Protein AF-A0A2V8I111-F1 (afdb_monomer_lite)

Secondary structure (DSSP, 8-state):
-PPPPEEEETTTTEEEEEETTTTEEEEEETT--SSPPPSEEEESS-TTPPP------S--EEETTTTEEE---

Radius of gyration: 16.11 Å; chains: 1; bounding box: 32×38×34 Å

Sequence (73 aa):
KSPPGIALDAKLGELYVANMGTPSITVFPVMANGDVAPSRTIRGGPAGAVGLMIGNPGAVGYDSKREQILVPN

Structure (mmCIF, N/CA/C/O backbone):
data_AF-A0A2V8I111-F1
#
_entry.id   AF-A0A2V8I111-F1
#
loop_
_atom_site.group_PDB
_atom_site.id
_atom_site.type_symbol
_atom_site.label_atom_id
_atom_site.label_alt_id
_atom_site.label_comp_id
_atom_site.label_asym_id
_atom_site.label_entity_id
_atom_site.label_seq_id
_atom_site.pdbx_PDB_ins_code
_atom_site.Cartn_x
_atom_site.Cartn_y
_atom_site.Cartn_z
_atom_site.occupancy
_atom_site.B_iso_or_equiv
_atom_site.auth_seq_id
_atom_site.auth_comp_id
_atom_site.auth_asym_id
_atom_site.auth_atom_id
_atom_site.pdbx_PDB_model_num
ATOM 1 N N . LYS A 1 1 ? 14.783 -15.209 3.007 1.00 41.69 1 LYS A N 1
ATOM 2 C CA . LYS A 1 1 ? 13.479 -14.870 2.384 1.00 41.69 1 LYS A CA 1
ATOM 3 C C . LYS A 1 1 ? 12.752 -13.938 3.343 1.00 41.69 1 LYS A C 1
ATOM 5 O O . LYS A 1 1 ? 12.467 -14.376 4.446 1.00 41.69 1 LYS A O 1
ATOM 10 N N . SER A 1 2 ? 12.554 -12.674 2.968 1.00 49.41 2 SER A N 1
ATOM 11 C CA . SER A 1 2 ? 11.767 -11.720 3.759 1.00 49.41 2 SER A CA 1
ATOM 12 C C . SER A 1 2 ? 10.292 -11.924 3.402 1.00 49.41 2 SER A C 1
ATOM 14 O O . SER A 1 2 ? 9.971 -11.818 2.214 1.00 49.41 2 SER A O 1
ATOM 16 N N . PRO A 1 3 ? 9.416 -12.324 4.336 1.00 55.84 3 PRO A N 1
ATOM 17 C CA . PRO A 1 3 ? 8.000 -12.460 4.034 1.00 55.84 3 PRO A CA 1
ATOM 18 C C . PRO A 1 3 ? 7.402 -11.081 3.707 1.00 55.84 3 PRO A C 1
ATOM 20 O O . PRO A 1 3 ? 7.855 -10.074 4.258 1.00 55.84 3 PRO A O 1
ATOM 23 N N . PRO A 1 4 ? 6.406 -11.004 2.810 1.00 71.19 4 PRO A N 1
ATOM 24 C CA . PRO A 1 4 ? 5.653 -9.773 2.615 1.00 71.19 4 PRO A CA 1
ATOM 25 C C . PRO A 1 4 ? 5.078 -9.286 3.952 1.00 71.19 4 PRO A C 1
ATOM 27 O O . PRO A 1 4 ? 4.532 -10.073 4.723 1.00 71.19 4 PRO A O 1
ATOM 30 N N . GLY A 1 5 ? 5.241 -7.994 4.243 1.00 85.81 5 GLY A N 1
ATOM 31 C CA . GLY A 1 5 ? 4.709 -7.387 5.461 1.00 85.81 5 GLY A CA 1
ATOM 32 C C . GLY A 1 5 ? 3.180 -7.368 5.461 1.00 85.81 5 GLY A C 1
ATOM 33 O O . GLY A 1 5 ? 2.558 -7.176 4.413 1.00 85.81 5 GLY A O 1
ATOM 34 N N . ILE A 1 6 ? 2.591 -7.537 6.644 1.00 92.06 6 ILE A N 1
ATOM 35 C CA . ILE A 1 6 ? 1.153 -7.396 6.883 1.00 92.06 6 ILE A CA 1
ATOM 36 C C . ILE A 1 6 ? 0.907 -6.355 7.976 1.00 92.06 6 ILE A C 1
ATOM 38 O O . ILE A 1 6 ? 1.703 -6.242 8.909 1.00 92.06 6 ILE A O 1
ATOM 42 N N . ALA A 1 7 ? -0.187 -5.605 7.874 1.00 94.50 7 ALA A N 1
ATOM 43 C CA . ALA A 1 7 ? -0.606 -4.644 8.892 1.00 94.50 7 ALA A CA 1
ATOM 44 C C . ALA A 1 7 ? -2.129 -4.655 9.063 1.00 94.50 7 ALA A C 1
ATOM 46 O O . ALA A 1 7 ? -2.866 -4.819 8.093 1.00 94.50 7 ALA A O 1
ATOM 47 N N . LEU A 1 8 ? -2.592 -4.475 10.300 1.00 94.50 8 LEU A N 1
ATOM 48 C CA . LEU A 1 8 ? -4.005 -4.447 10.670 1.00 94.50 8 LEU A CA 1
ATOM 49 C C . LEU A 1 8 ? -4.406 -3.026 11.069 1.00 94.50 8 LEU A C 1
ATOM 51 O O . LEU A 1 8 ? -3.831 -2.466 12.000 1.00 94.50 8 LEU A O 1
ATOM 55 N N . ASP A 1 9 ? -5.437 -2.488 10.426 1.00 95.00 9 ASP A N 1
ATOM 56 C CA . ASP A 1 9 ? -6.166 -1.317 10.904 1.00 95.00 9 ASP A CA 1
ATOM 57 C C . ASP A 1 9 ? -7.494 -1.777 11.514 1.00 95.00 9 ASP A C 1
ATOM 59 O O . ASP A 1 9 ? -8.487 -2.003 10.820 1.00 95.00 9 ASP A O 1
ATOM 63 N N . ALA A 1 10 ? -7.518 -1.927 12.838 1.00 94.62 10 ALA A N 1
ATOM 64 C CA . ALA A 1 10 ? -8.714 -2.356 13.558 1.00 94.62 10 ALA A CA 1
ATOM 65 C C . ALA A 1 10 ? -9.828 -1.295 13.566 1.00 94.62 10 ALA A C 1
ATOM 67 O O . ALA A 1 10 ? -10.992 -1.641 13.752 1.00 94.62 10 ALA A O 1
ATOM 68 N N . LYS A 1 11 ? -9.496 -0.013 13.363 1.00 96.50 11 LYS A N 1
ATOM 69 C CA . LYS A 1 11 ? -10.482 1.072 13.334 1.00 96.50 11 LYS A CA 1
ATOM 70 C C . LYS A 1 11 ? -11.264 1.056 12.023 1.00 96.50 11 LYS A C 1
ATOM 72 O O . LYS A 1 11 ? -12.468 1.295 12.038 1.00 96.50 11 LYS A O 1
ATOM 77 N N . LEU A 1 12 ? -10.581 0.784 10.912 1.00 95.06 12 LEU A N 1
ATOM 78 C CA . LEU A 1 12 ? -11.206 0.637 9.594 1.00 95.06 12 LEU A CA 1
ATOM 79 C C . LEU A 1 12 ? -11.676 -0.796 9.307 1.00 95.06 12 LEU A C 1
ATOM 81 O O . LEU A 1 12 ? -12.461 -1.004 8.386 1.00 95.06 12 LEU A O 1
ATOM 85 N N . GLY A 1 13 ? -11.231 -1.779 10.095 1.00 96.62 13 GLY A N 1
ATOM 86 C CA . GLY A 1 13 ? -11.52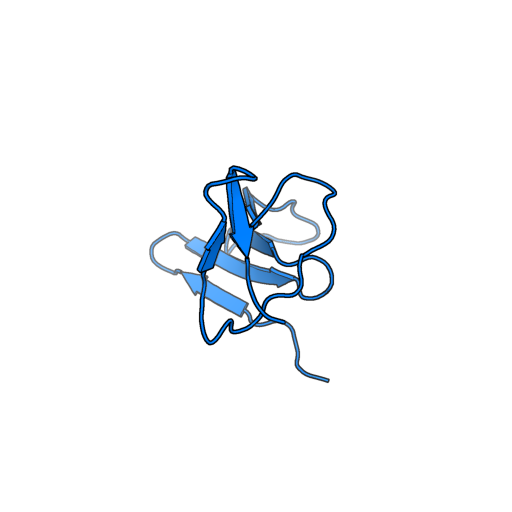9 -3.190 9.856 1.00 96.62 13 GLY A CA 1
ATOM 87 C C . GLY A 1 13 ? -10.818 -3.726 8.613 1.00 96.62 13 GLY A C 1
ATOM 88 O O . GLY A 1 13 ? -11.383 -4.544 7.885 1.00 96.62 13 GLY A O 1
ATOM 89 N N . GLU A 1 14 ? -9.586 -3.271 8.366 1.00 97.38 14 GLU A N 1
ATOM 90 C CA . GLU A 1 14 ? -8.821 -3.556 7.149 1.00 97.38 14 GLU A CA 1
ATOM 91 C C . GLU A 1 14 ? -7.488 -4.265 7.436 1.00 97.38 14 GLU A C 1
ATOM 93 O O . GLU A 1 14 ? -6.757 -3.925 8.366 1.00 97.38 14 GLU A O 1
ATOM 98 N N . LEU A 1 15 ? -7.153 -5.239 6.592 1.00 95.38 15 LEU A N 1
ATOM 99 C CA . LEU A 1 15 ? -5.875 -5.938 6.558 1.00 95.38 15 LEU A CA 1
ATOM 100 C C . LEU A 1 15 ? -5.105 -5.522 5.301 1.00 95.38 15 LEU A C 1
ATOM 102 O O . LEU A 1 15 ? -5.592 -5.676 4.183 1.00 95.38 15 LEU A O 1
ATOM 106 N N . TYR A 1 16 ? -3.887 -5.031 5.487 1.00 95.50 16 TYR A N 1
ATOM 107 C CA . TYR A 1 16 ? -2.989 -4.561 4.439 1.00 95.50 16 TYR A CA 1
ATOM 108 C C . TYR A 1 16 ? -1.909 -5.614 4.198 1.00 95.50 16 TYR A C 1
ATOM 110 O O . TYR A 1 16 ? -1.202 -5.989 5.132 1.00 95.50 16 TYR A O 1
ATOM 118 N N . VAL A 1 17 ? -1.760 -6.076 2.956 1.00 92.75 17 VAL A N 1
ATOM 119 C CA . VAL A 1 17 ? -0.768 -7.088 2.561 1.00 92.75 17 VAL A CA 1
ATOM 120 C C . VAL A 1 17 ? 0.153 -6.507 1.496 1.00 92.75 17 VAL A C 1
ATOM 122 O O . VAL A 1 17 ? -0.312 -6.089 0.434 1.00 92.75 17 VAL A O 1
ATOM 125 N N . ALA A 1 18 ? 1.457 -6.472 1.771 1.00 89.56 18 ALA A N 1
ATOM 126 C CA . ALA A 1 18 ? 2.451 -5.980 0.824 1.00 89.56 18 ALA A CA 1
ATOM 127 C 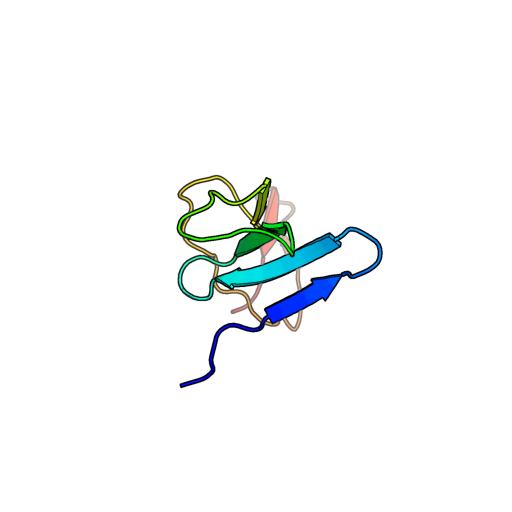C . ALA A 1 18 ? 2.762 -7.027 -0.254 1.00 89.56 18 ALA A C 1
ATOM 129 O O . ALA A 1 18 ? 3.106 -8.162 0.051 1.00 89.56 18 ALA A O 1
ATOM 130 N N . ASN A 1 19 ? 2.729 -6.643 -1.525 1.00 84.69 19 ASN A N 1
ATOM 131 C CA . ASN A 1 19 ? 3.088 -7.511 -2.641 1.00 84.69 19 ASN A CA 1
ATOM 132 C C . ASN A 1 19 ? 4.472 -7.114 -3.163 1.00 84.69 19 ASN A C 1
ATOM 134 O O . ASN A 1 19 ? 4.659 -6.035 -3.717 1.00 84.69 19 ASN A O 1
ATOM 138 N N . MET A 1 20 ? 5.470 -7.982 -2.979 1.00 74.81 20 MET A N 1
ATOM 139 C CA . MET A 1 20 ? 6.862 -7.666 -3.343 1.00 74.81 20 MET A CA 1
ATOM 140 C C . MET A 1 20 ? 7.179 -7.931 -4.822 1.00 74.81 20 MET A C 1
ATOM 142 O O . MET A 1 20 ? 8.050 -7.280 -5.387 1.00 74.81 20 MET A O 1
ATOM 146 N N . GLY A 1 21 ? 6.465 -8.861 -5.471 1.00 73.62 21 GLY A N 1
ATOM 147 C CA . GLY A 1 21 ? 6.628 -9.139 -6.908 1.00 73.62 21 GLY A CA 1
ATOM 148 C C . GLY A 1 21 ? 5.989 -8.079 -7.813 1.00 73.62 21 GLY A C 1
ATOM 149 O O . GLY A 1 21 ? 6.381 -7.917 -8.964 1.00 73.62 21 GLY A O 1
ATOM 150 N N . THR A 1 22 ? 5.019 -7.332 -7.286 1.00 75.12 22 THR A N 1
ATOM 151 C CA . THR A 1 22 ? 4.404 -6.171 -7.934 1.00 75.12 22 THR A CA 1
ATOM 152 C C . THR A 1 22 ? 4.220 -5.104 -6.857 1.00 75.12 22 THR A C 1
ATOM 154 O O . THR A 1 22 ? 3.344 -5.300 -6.021 1.00 75.12 22 THR A O 1
ATOM 157 N N . PRO A 1 23 ? 5.018 -4.014 -6.814 1.00 78.88 23 PRO A N 1
ATOM 158 C CA . PRO A 1 23 ? 5.053 -3.088 -5.678 1.00 78.88 23 PRO A CA 1
ATOM 159 C C . PRO A 1 23 ? 3.701 -2.405 -5.495 1.00 78.88 23 PRO A C 1
ATOM 161 O O . PRO A 1 23 ? 3.361 -1.397 -6.121 1.00 78.88 23 PRO A O 1
ATOM 164 N N . SER A 1 24 ? 2.903 -3.041 -4.657 1.00 85.12 24 SER A N 1
ATOM 165 C CA . SER A 1 24 ? 1.508 -2.746 -4.413 1.00 85.12 24 SER A CA 1
ATOM 166 C C . SER A 1 24 ? 1.120 -3.310 -3.055 1.00 85.12 24 SER A C 1
ATOM 168 O O . SER A 1 24 ? 1.792 -4.181 -2.502 1.00 85.12 24 SER A O 1
ATOM 170 N N . ILE A 1 25 ? 0.021 -2.806 -2.519 1.00 91.56 25 ILE A N 1
ATOM 171 C CA . ILE A 1 25 ? -0.594 -3.274 -1.290 1.00 91.56 25 ILE A CA 1
ATOM 172 C C . ILE A 1 25 ? -2.022 -3.668 -1.637 1.00 91.56 25 ILE A C 1
ATOM 174 O O . ILE A 1 25 ? -2.779 -2.864 -2.184 1.00 91.56 25 ILE A O 1
ATOM 178 N N . THR A 1 26 ? -2.389 -4.901 -1.325 1.00 93.88 26 THR A N 1
ATOM 179 C CA . THR A 1 26 ? -3.777 -5.367 -1.392 1.00 93.88 26 THR A CA 1
ATOM 180 C C . THR A 1 26 ? -4.414 -5.220 -0.022 1.00 93.88 26 THR A C 1
ATOM 182 O O . THR A 1 26 ? -3.819 -5.612 0.983 1.00 93.88 26 THR A O 1
ATOM 185 N N . VAL A 1 27 ? -5.607 -4.635 0.008 1.00 96.31 27 VAL A N 1
ATOM 186 C CA . VAL A 1 27 ? -6.382 -4.387 1.223 1.00 96.31 27 VAL A CA 1
ATOM 187 C C . VAL A 1 27 ? -7.569 -5.336 1.242 1.00 96.31 27 VAL A C 1
ATOM 189 O O . VAL A 1 27 ? -8.290 -5.442 0.249 1.00 96.31 27 VAL A O 1
ATOM 192 N N . PHE A 1 2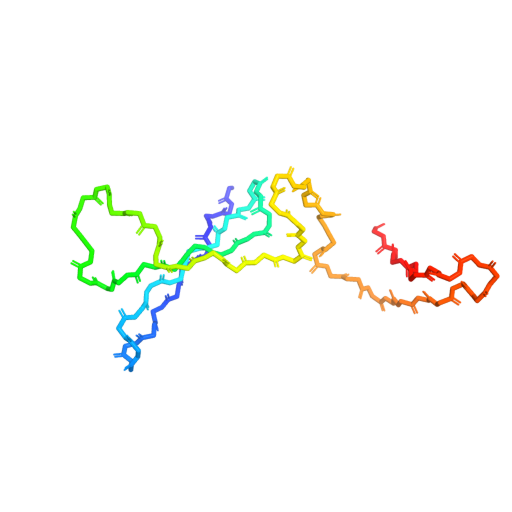8 ? -7.778 -6.009 2.365 1.00 97.38 28 PHE A N 1
ATOM 193 C CA . PHE A 1 28 ? -8.886 -6.932 2.580 1.00 97.38 28 PHE A CA 1
ATOM 194 C C . PHE A 1 28 ? -9.687 -6.518 3.815 1.00 97.38 28 PHE A C 1
ATOM 196 O O . PHE A 1 28 ? -9.112 -5.968 4.755 1.00 97.38 28 PHE A O 1
ATOM 203 N N . PRO A 1 29 ? -10.995 -6.807 3.873 1.00 97.00 29 PRO A N 1
ATOM 204 C CA . PRO A 1 29 ? -11.730 -6.771 5.131 1.00 97.00 29 PRO A CA 1
ATOM 205 C C . PRO A 1 29 ? -11.116 -7.750 6.140 1.00 97.00 29 PRO A C 1
ATOM 207 O O . PRO A 1 29 ? -10.768 -8.872 5.782 1.00 97.00 29 PRO A O 1
ATOM 210 N N . VAL A 1 30 ? -11.044 -7.373 7.415 1.00 95.44 30 VAL A N 1
ATOM 211 C CA . VAL A 1 30 ? -10.498 -8.235 8.488 1.00 95.44 30 VAL A CA 1
ATOM 212 C C . VAL A 1 30 ? -11.289 -9.531 8.664 1.00 95.44 30 VAL A C 1
ATOM 214 O O . VAL A 1 30 ? -10.734 -10.547 9.066 1.00 95.44 30 VAL A O 1
ATOM 217 N N . MET A 1 31 ? -12.575 -9.506 8.317 1.00 95.00 31 MET A N 1
ATOM 218 C CA . MET A 1 31 ? -13.471 -10.663 8.367 1.00 95.00 31 MET A CA 1
ATOM 219 C C . MET A 1 31 ? -13.567 -11.407 7.025 1.00 95.00 31 MET A C 1
ATOM 221 O O . MET A 1 31 ? -14.492 -12.194 6.829 1.00 95.00 31 MET A O 1
ATOM 225 N N . ALA A 1 32 ? -12.661 -11.143 6.076 1.00 94.88 32 ALA A N 1
ATOM 226 C CA . ALA A 1 32 ? -12.596 -11.896 4.828 1.00 94.88 32 ALA A CA 1
ATOM 227 C C . ALA A 1 32 ? -12.374 -13.390 5.115 1.00 94.88 32 ALA A C 1
ATOM 229 O O . ALA A 1 32 ? -11.528 -13.759 5.928 1.00 94.88 32 ALA A O 1
ATOM 230 N N . ASN A 1 33 ? -13.136 -14.250 4.439 1.00 94.94 33 ASN A N 1
ATOM 231 C CA . ASN A 1 33 ? -13.072 -15.695 4.623 1.00 94.94 33 ASN A CA 1
ATOM 232 C C . ASN A 1 33 ? -12.969 -16.401 3.268 1.00 94.94 33 ASN A C 1
ATOM 234 O O . ASN A 1 33 ? -13.881 -16.306 2.448 1.00 94.94 33 ASN A O 1
ATOM 238 N N . GLY A 1 34 ? -11.869 -17.120 3.054 1.00 93.12 34 GLY A N 1
ATOM 239 C CA . GLY A 1 34 ? -11.558 -17.76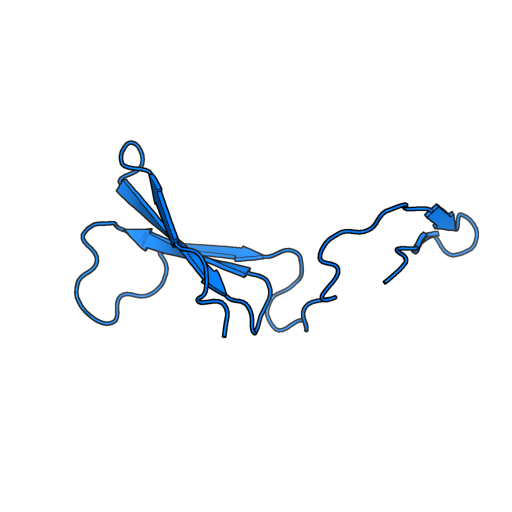9 1.781 1.00 93.12 34 GLY A CA 1
ATOM 240 C C . GLY A 1 34 ? -10.933 -16.815 0.760 1.00 93.12 34 GLY A C 1
ATOM 241 O O . GLY A 1 34 ? -10.204 -15.893 1.119 1.00 93.12 34 GLY A O 1
ATOM 242 N N . ASP A 1 35 ? -11.208 -17.060 -0.520 1.00 94.38 35 ASP A N 1
ATOM 243 C CA . ASP A 1 35 ? -10.643 -16.326 -1.661 1.00 94.38 35 ASP A CA 1
ATOM 244 C C . ASP A 1 35 ? -11.436 -15.042 -1.961 1.00 94.38 35 ASP A C 1
ATOM 246 O O . ASP A 1 35 ? -12.087 -14.887 -2.995 1.00 94.38 35 ASP A O 1
ATOM 250 N N . VAL A 1 36 ? -11.470 -14.137 -0.982 1.00 96.44 36 VAL A N 1
ATOM 251 C CA . VAL A 1 36 ? -12.145 -12.843 -1.127 1.00 96.44 36 VAL A CA 1
ATOM 252 C C . VAL A 1 36 ? -11.246 -11.899 -1.915 1.00 96.44 36 VAL A C 1
ATOM 254 O O . VAL A 1 36 ? -10.092 -11.687 -1.550 1.00 96.44 36 VAL A O 1
ATOM 257 N N . ALA A 1 37 ? -11.781 -11.278 -2.966 1.00 95.25 37 ALA A N 1
ATOM 258 C CA . ALA A 1 37 ? -11.047 -10.273 -3.728 1.00 95.25 37 ALA A CA 1
ATOM 259 C C . ALA A 1 37 ? -10.663 -9.055 -2.852 1.00 95.25 37 ALA A C 1
ATOM 261 O O . ALA A 1 37 ? -11.427 -8.679 -1.956 1.00 95.25 37 ALA A O 1
ATOM 262 N N . PRO A 1 38 ? -9.523 -8.385 -3.116 1.00 95.06 38 PRO A N 1
ATOM 263 C CA . PRO A 1 38 ? -9.147 -7.179 -2.385 1.0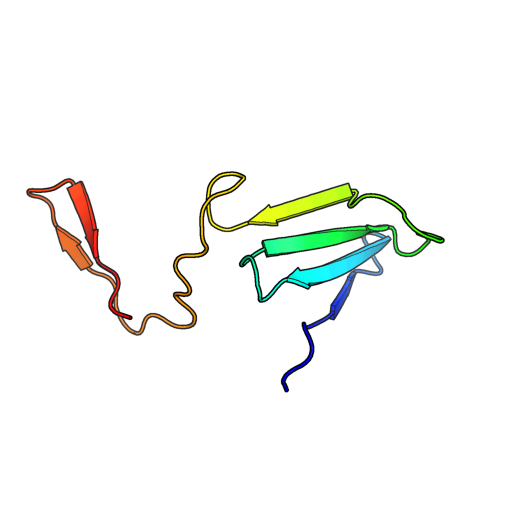0 95.06 38 PRO A CA 1
ATOM 264 C C . PRO A 1 38 ? -10.215 -6.086 -2.515 1.00 95.06 38 PRO A C 1
ATOM 266 O O . PRO A 1 38 ? -10.659 -5.777 -3.621 1.00 95.06 38 PRO A O 1
ATOM 269 N N . SER A 1 39 ? -10.573 -5.436 -1.406 1.00 96.38 39 SER A N 1
ATOM 270 C CA . SER A 1 39 ? -11.463 -4.266 -1.417 1.00 96.38 39 SER A CA 1
ATOM 271 C C . SER A 1 39 ? -10.791 -3.044 -2.046 1.00 96.38 39 SER A C 1
ATOM 273 O O . SER A 1 39 ? -11.457 -2.155 -2.577 1.00 96.38 39 SER A O 1
ATOM 275 N N . ARG A 1 40 ? -9.455 -2.997 -1.998 1.00 94.25 40 ARG A N 1
ATOM 276 C CA . ARG A 1 40 ? -8.634 -1.959 -2.620 1.00 94.25 40 ARG A CA 1
ATOM 277 C C . ARG A 1 40 ? -7.257 -2.504 -2.975 1.00 94.25 40 ARG A C 1
ATOM 279 O O . ARG A 1 40 ? -6.699 -3.350 -2.283 1.00 94.25 40 ARG A O 1
ATOM 286 N N . THR A 1 41 ? -6.689 -1.963 -4.049 1.00 92.38 41 THR A N 1
ATOM 287 C CA . THR A 1 41 ? -5.275 -2.136 -4.395 1.00 92.38 41 THR A CA 1
ATOM 288 C C . THR A 1 41 ? -4.611 -0.767 -4.437 1.00 92.38 41 THR A C 1
ATOM 290 O O . THR A 1 41 ? -5.017 0.096 -5.212 1.00 92.38 41 THR A O 1
ATOM 293 N N . ILE A 1 42 ? -3.593 -0.566 -3.605 1.00 91.12 42 ILE A N 1
ATOM 294 C CA . ILE A 1 42 ? -2.772 0.647 -3.560 1.00 91.12 42 ILE A CA 1
ATOM 295 C C . ILE A 1 42 ? -1.477 0.347 -4.312 1.00 91.12 42 ILE A C 1
ATOM 297 O O . ILE A 1 42 ? -0.825 -0.656 -4.039 1.00 91.12 42 ILE A O 1
ATOM 301 N N . ARG A 1 43 ? -1.093 1.180 -5.277 1.00 85.56 43 ARG A N 1
ATOM 302 C CA . ARG A 1 43 ? 0.092 0.951 -6.117 1.00 85.56 43 ARG A CA 1
ATOM 303 C C . ARG A 1 43 ? 0.717 2.271 -6.547 1.00 85.56 43 ARG A C 1
ATOM 305 O O . ARG A 1 43 ? 0.005 3.253 -6.721 1.00 85.56 43 ARG A O 1
ATOM 312 N N . GLY A 1 44 ? 2.035 2.273 -6.745 1.00 77.19 44 GLY A N 1
ATOM 313 C CA . GLY A 1 44 ? 2.788 3.469 -7.149 1.00 77.19 44 GLY A CA 1
ATOM 314 C C . GLY A 1 44 ? 2.728 3.808 -8.64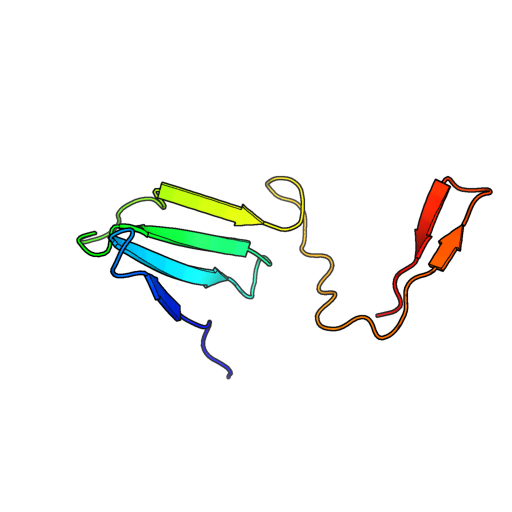5 1.00 77.19 44 GLY A C 1
ATOM 315 O O . GLY A 1 44 ? 3.274 4.825 -9.052 1.00 77.19 44 GLY A O 1
ATOM 316 N N . GLY A 1 45 ? 2.096 2.972 -9.475 1.00 79.50 45 GLY A N 1
ATOM 317 C CA . GLY A 1 45 ? 1.997 3.179 -10.923 1.00 79.50 45 GLY A CA 1
ATOM 318 C C . GLY A 1 45 ? 0.795 2.461 -11.549 1.00 79.50 45 GLY A C 1
ATOM 319 O O . GLY A 1 45 ? 0.094 1.734 -10.839 1.00 79.50 45 GLY A O 1
ATOM 320 N N . PRO A 1 46 ? 0.546 2.639 -12.861 1.00 82.00 46 PRO A N 1
ATOM 321 C CA . PRO A 1 46 ? -0.621 2.089 -13.554 1.00 82.00 46 PRO A CA 1
ATOM 322 C C . PRO A 1 46 ? -0.810 0.574 -13.378 1.00 82.00 46 PRO A C 1
ATOM 324 O O . PRO A 1 46 ? 0.129 -0.174 -13.083 1.00 82.00 46 PRO A O 1
ATOM 327 N N . ALA A 1 47 ? -2.042 0.100 -13.582 1.00 78.44 47 ALA A N 1
ATOM 328 C CA . ALA A 1 47 ? -2.331 -1.331 -13.575 1.00 78.44 47 ALA A CA 1
ATOM 329 C C . ALA A 1 47 ? -1.497 -2.069 -14.638 1.00 78.44 47 ALA A C 1
ATOM 331 O O . ALA A 1 47 ? -1.382 -1.609 -15.769 1.00 78.44 47 ALA A O 1
ATOM 332 N N . GLY A 1 48 ? -0.889 -3.197 -14.260 1.00 75.69 48 GLY A N 1
ATOM 333 C CA . GLY A 1 48 ? -0.038 -3.998 -15.151 1.00 75.69 48 GLY A CA 1
ATOM 334 C C . GLY A 1 48 ? 1.378 -3.453 -15.387 1.00 75.69 48 GLY A C 1
ATOM 335 O O . GLY A 1 48 ? 2.190 -4.152 -15.983 1.00 75.69 48 GLY A O 1
ATOM 336 N N . ALA A 1 49 ? 1.714 -2.257 -14.892 1.00 74.06 49 ALA A N 1
ATOM 337 C CA . ALA A 1 49 ? 3.075 -1.740 -14.986 1.00 74.06 49 ALA A CA 1
ATOM 338 C C . ALA A 1 49 ? 4.032 -2.528 -14.077 1.00 74.06 49 ALA A C 1
ATOM 340 O O . ALA A 1 49 ? 3.691 -2.857 -12.932 1.00 74.06 49 ALA A O 1
ATOM 341 N N . VAL A 1 50 ? 5.242 -2.794 -14.579 1.00 70.00 50 VAL A N 1
ATOM 342 C CA . VAL A 1 50 ? 6.331 -3.335 -13.761 1.00 70.00 50 VAL A CA 1
ATOM 343 C C . VAL A 1 50 ? 6.693 -2.293 -12.715 1.00 70.00 50 VAL A C 1
ATOM 345 O O . VAL A 1 50 ? 6.817 -1.101 -12.999 1.00 70.00 50 VAL A O 1
ATOM 348 N N . GLY A 1 51 ? 6.837 -2.757 -11.481 1.00 68.06 51 GLY A N 1
ATOM 349 C CA . GLY A 1 51 ? 7.360 -1.935 -10.415 1.00 68.06 51 GLY A CA 1
ATOM 350 C C . GLY A 1 51 ? 8.716 -1.357 -10.766 1.00 68.06 51 GLY A C 1
ATOM 351 O O . GLY A 1 51 ? 9.602 -2.113 -11.138 1.00 68.06 51 GLY A O 1
ATOM 352 N N . LEU A 1 52 ? 8.916 -0.057 -10.554 1.00 71.25 52 LEU A N 1
ATOM 353 C CA . LEU A 1 52 ? 10.233 0.555 -10.762 1.00 71.25 52 LEU A CA 1
ATOM 354 C C . LEU A 1 52 ? 11.295 0.031 -9.769 1.00 71.25 52 LEU A C 1
ATOM 356 O O . LEU A 1 52 ? 12.468 0.334 -9.923 1.00 71.25 52 LEU A O 1
ATOM 360 N N . MET A 1 53 ? 10.881 -0.748 -8.755 1.00 68.69 53 MET A N 1
ATOM 361 C CA . MET A 1 53 ? 11.713 -1.329 -7.685 1.00 68.69 53 MET A CA 1
ATOM 362 C C . MET A 1 53 ? 12.581 -0.311 -6.928 1.00 68.69 53 MET A C 1
ATOM 364 O O . MET A 1 53 ? 13.544 -0.681 -6.266 1.00 68.69 53 MET A O 1
ATOM 368 N N . ILE A 1 54 ? 12.196 0.964 -6.961 1.00 69.56 54 ILE A N 1
ATOM 369 C CA . ILE A 1 54 ? 12.864 2.039 -6.232 1.00 69.56 54 ILE A CA 1
ATOM 370 C C . ILE A 1 54 ? 12.466 1.924 -4.756 1.00 69.56 54 ILE A C 1
ATOM 372 O O . ILE A 1 54 ? 11.388 2.364 -4.358 1.00 69.56 54 ILE A O 1
ATOM 376 N N . GLY A 1 55 ? 13.307 1.264 -3.959 1.00 65.50 55 GLY A N 1
ATOM 377 C CA . GLY A 1 55 ? 13.016 0.972 -2.552 1.00 65.50 55 GLY A CA 1
ATOM 378 C C . GLY A 1 55 ? 13.367 2.105 -1.585 1.00 65.50 55 GLY A C 1
ATOM 379 O O . GLY A 1 55 ? 12.647 2.326 -0.617 1.00 65.50 55 GLY A O 1
ATOM 380 N N . ASN A 1 56 ? 14.469 2.818 -1.832 1.00 64.31 56 ASN A N 1
ATOM 381 C CA . ASN A 1 56 ? 14.937 3.913 -0.980 1.00 64.31 56 ASN A CA 1
ATOM 382 C C . ASN A 1 56 ? 15.839 4.872 -1.779 1.00 64.31 56 ASN A C 1
ATOM 384 O O . ASN A 1 56 ? 17.065 4.751 -1.720 1.00 64.31 56 ASN A O 1
ATOM 388 N N . PRO A 1 57 ? 15.270 5.788 -2.573 1.00 67.19 57 PRO A N 1
ATOM 389 C CA . PRO A 1 57 ? 16.081 6.708 -3.349 1.00 67.19 57 PRO A CA 1
ATOM 390 C C . PRO A 1 57 ? 16.692 7.764 -2.423 1.00 67.19 57 PRO A C 1
ATOM 392 O O . PRO A 1 57 ? 15.980 8.541 -1.792 1.00 67.19 57 PRO A O 1
ATOM 395 N N . GLY A 1 58 ? 18.025 7.798 -2.343 1.00 72.75 58 GLY A N 1
ATOM 396 C CA . GLY A 1 58 ? 18.757 8.747 -1.492 1.00 72.75 58 GLY A CA 1
ATOM 397 C C . GLY A 1 58 ? 18.748 10.196 -1.997 1.00 72.75 58 GLY A C 1
ATOM 398 O O . GLY A 1 58 ? 19.097 11.106 -1.250 1.00 72.75 58 GLY A O 1
ATOM 399 N N . ALA A 1 59 ? 18.357 10.421 -3.253 1.00 75.56 59 ALA A N 1
ATOM 400 C CA . ALA A 1 59 ? 18.218 11.739 -3.866 1.00 75.56 59 ALA A CA 1
ATOM 401 C C . ALA A 1 59 ? 17.225 11.681 -5.038 1.00 75.56 59 ALA A C 1
ATOM 403 O O . ALA A 1 59 ? 17.003 10.617 -5.608 1.00 75.56 59 ALA A O 1
ATOM 404 N N . VAL A 1 60 ? 16.660 12.825 -5.427 1.00 84.44 60 VAL A N 1
ATOM 405 C CA . VAL A 1 60 ? 15.861 12.987 -6.655 1.00 84.44 60 VAL A CA 1
ATOM 406 C C . VAL A 1 60 ? 16.327 14.237 -7.398 1.00 84.44 60 VAL A C 1
ATOM 408 O O . VAL A 1 60 ? 16.718 15.220 -6.768 1.00 84.44 60 VAL A O 1
ATOM 411 N N . GLY A 1 61 ? 16.298 14.208 -8.730 1.00 88.88 61 GLY A N 1
ATOM 412 C CA . GLY A 1 61 ? 16.605 15.361 -9.582 1.00 88.88 61 GLY A CA 1
ATOM 413 C C . GLY A 1 61 ? 15.509 15.606 -10.616 1.00 88.88 61 GLY A C 1
ATOM 414 O O . GLY A 1 61 ? 14.828 14.668 -11.019 1.00 88.88 61 GLY A O 1
ATOM 415 N N . TYR A 1 62 ? 15.337 16.852 -11.060 1.00 92.50 62 TYR A N 1
ATOM 416 C CA . TYR A 1 62 ? 14.415 17.207 -12.146 1.00 92.50 62 TYR A CA 1
ATOM 417 C C . TYR A 1 62 ? 15.201 17.672 -13.379 1.00 92.50 62 TYR A C 1
ATOM 419 O O . TYR A 1 62 ? 15.957 18.641 -13.298 1.00 92.50 62 TYR A O 1
ATOM 427 N N . ASP A 1 63 ? 15.033 16.990 -14.515 1.00 94.75 63 ASP A N 1
ATOM 428 C CA . ASP A 1 63 ? 15.550 17.423 -15.818 1.00 94.75 63 ASP A CA 1
ATOM 429 C C . ASP A 1 63 ? 14.490 18.280 -16.519 1.00 94.75 63 ASP A C 1
ATOM 431 O O . ASP A 1 63 ? 13.550 17.767 -17.129 1.00 94.75 63 ASP A O 1
ATOM 435 N N . SER A 1 64 ? 14.660 19.601 -16.456 1.00 94.56 64 SER A N 1
ATOM 436 C CA . SER A 1 64 ? 13.730 20.566 -17.048 1.00 94.56 64 SER A CA 1
ATOM 437 C C . SER A 1 64 ? 13.738 20.594 -18.576 1.00 94.56 64 SER A C 1
ATOM 439 O O . SER A 1 64 ? 12.799 21.119 -19.164 1.00 94.56 64 SER A O 1
ATOM 441 N N . LYS A 1 65 ? 14.758 20.035 -19.242 1.00 97.12 65 LYS A N 1
ATOM 442 C CA . LYS A 1 65 ? 14.789 19.958 -20.713 1.00 97.12 65 LYS A CA 1
ATOM 443 C C . LYS A 1 65 ? 13.953 18.799 -21.241 1.00 97.12 65 LYS A C 1
ATOM 445 O O . LYS A 1 65 ? 13.516 18.845 -22.387 1.00 97.12 65 LYS A O 1
ATOM 450 N N . ARG A 1 66 ? 13.789 17.751 -20.431 1.00 95.25 66 ARG A N 1
ATOM 451 C CA . ARG A 1 66 ? 13.043 16.534 -20.782 1.00 95.25 66 ARG A CA 1
ATOM 452 C C . ARG A 1 66 ? 11.740 16.370 -20.007 1.00 95.25 66 ARG A C 1
ATOM 454 O O . ARG A 1 66 ? 11.021 15.418 -20.280 1.00 95.25 66 ARG A O 1
ATOM 461 N N . GLU A 1 67 ? 11.464 17.264 -19.060 1.00 94.94 67 GLU A N 1
ATOM 462 C CA . GLU A 1 67 ? 10.300 17.218 -18.166 1.00 94.94 67 GLU A CA 1
ATOM 463 C C . GLU A 1 67 ? 10.222 15.898 -17.377 1.00 94.94 67 GLU A C 1
ATOM 465 O O . GLU A 1 67 ? 9.178 15.258 -17.273 1.00 94.94 67 GLU A O 1
ATOM 470 N N . GLN A 1 68 ? 11.362 15.460 -16.826 1.00 93.12 68 GLN A N 1
ATOM 471 C CA . GLN A 1 68 ? 11.504 14.152 -16.176 1.00 93.12 68 GLN A CA 1
ATOM 472 C C . GLN A 1 68 ? 12.044 14.251 -14.749 1.00 93.12 68 GLN A C 1
ATOM 474 O O . GLN A 1 68 ? 12.938 15.046 -14.458 1.00 93.12 68 GLN A O 1
ATOM 479 N N . ILE A 1 69 ? 11.544 13.378 -13.869 1.00 86.56 69 ILE A N 1
ATOM 480 C CA . ILE A 1 69 ? 12.130 13.132 -12.547 1.00 86.56 69 ILE A CA 1
ATOM 481 C C . ILE A 1 69 ? 13.128 11.982 -12.678 1.00 86.56 69 ILE A C 1
ATOM 483 O O . ILE A 1 69 ? 12.772 10.877 -13.085 1.00 86.56 69 ILE A O 1
ATOM 487 N N . LEU A 1 70 ? 14.378 12.249 -12.320 1.00 84.50 70 LEU A N 1
ATOM 488 C CA . LEU A 1 70 ? 15.462 11.282 -12.291 1.00 84.50 70 LEU A CA 1
ATOM 489 C C . LEU A 1 70 ? 15.621 10.758 -10.870 1.00 84.50 70 LEU A C 1
ATOM 491 O O . LEU A 1 70 ? 15.789 11.528 -9.920 1.00 84.50 70 LEU A O 1
ATOM 495 N N . VAL A 1 71 ? 15.585 9.439 -10.744 1.00 81.56 71 VAL A N 1
ATOM 496 C CA . VAL A 1 71 ? 15.721 8.753 -9.467 1.00 81.56 71 VAL A CA 1
ATOM 497 C C . VAL A 1 71 ? 16.862 7.742 -9.594 1.00 81.56 71 VAL A C 1
ATOM 499 O O . VAL A 1 71 ? 16.783 6.870 -10.461 1.00 81.56 71 VAL A O 1
ATOM 502 N N . PRO A 1 72 ? 17.942 7.867 -8.802 1.00 72.50 72 PRO A N 1
ATOM 503 C CA . PRO A 1 72 ? 19.008 6.882 -8.780 1.00 72.50 72 PRO A CA 1
ATOM 504 C C . PRO A 1 72 ? 18.482 5.591 -8.146 1.00 72.50 72 PRO A C 1
ATOM 506 O O . PRO A 1 72 ? 17.787 5.632 -7.127 1.00 72.50 72 PRO A O 1
ATOM 509 N N . ASN A 1 73 ? 18.814 4.466 -8.774 1.00 63.88 73 ASN A N 1
ATOM 510 C CA . ASN A 1 73 ? 18.604 3.128 -8.233 1.00 63.88 73 ASN A CA 1
ATOM 511 C C . ASN A 1 73 ? 19.944 2.540 -7.800 1.00 63.88 73 ASN A C 1
ATOM 513 O O . ASN A 1 73 ? 20.903 2.681 -8.594 1.00 63.88 73 ASN A O 1
#

pLDDT: mean 84.66, std 12.69, range [41.69, 97.38]

Foldseek 3Di:
DDAFDWDDDPVVQWIWTADPQAGKIFIDRVPDDPPDHGPDIGHPDDPPDHDPPCPDFPDWDADPVVRDIDTDD